Protein AF-A0A962UIH3-F1 (afdb_monomer)

Radius of gyration: 21.27 Å; Cα contacts (8 Å, |Δi|>4): 162; chains: 1; bounding box: 47×55×50 Å

Structure (mmCIF, N/CA/C/O backbone):
data_AF-A0A962UIH3-F1
#
_entry.id   AF-A0A962UIH3-F1
#
loop_
_atom_site.group_PDB
_atom_site.id
_atom_site.type_symbol
_atom_site.label_atom_id
_atom_site.label_alt_id
_atom_site.label_comp_id
_atom_site.label_asym_id
_atom_site.label_entity_id
_atom_site.label_seq_id
_atom_site.pdbx_PDB_ins_code
_atom_site.Cartn_x
_atom_site.Cartn_y
_atom_site.Cartn_z
_atom_site.occupancy
_atom_site.B_iso_or_equiv
_atom_site.auth_seq_id
_atom_site.auth_comp_id
_atom_site.auth_asym_id
_atom_site.auth_atom_id
_atom_site.pdbx_PDB_model_num
ATOM 1 N N . TRP A 1 1 ? -10.519 14.560 3.654 1.00 65.38 1 TRP A N 1
ATOM 2 C CA . TRP A 1 1 ? -11.949 14.889 3.702 1.00 65.38 1 TRP A CA 1
ATOM 3 C C . TRP A 1 1 ? -12.684 13.743 4.365 1.00 65.38 1 TRP A C 1
ATOM 5 O O . TRP A 1 1 ? -12.660 12.640 3.831 1.00 65.38 1 TRP A O 1
ATOM 15 N N . HIS A 1 2 ? -13.259 13.990 5.537 1.00 72.81 2 HIS A N 1
ATOM 16 C CA . HIS A 1 2 ? -14.017 13.025 6.333 1.00 72.81 2 HIS A CA 1
ATOM 17 C C . HIS A 1 2 ? -15.307 13.713 6.789 1.00 72.81 2 HIS A C 1
ATOM 19 O O . HIS A 1 2 ? -15.245 14.857 7.231 1.00 72.81 2 HIS A O 1
ATOM 25 N N . GLY A 1 3 ? -16.475 13.097 6.589 1.00 78.06 3 GLY A N 1
ATOM 26 C CA . GLY A 1 3 ? -17.764 13.740 6.886 1.00 78.06 3 GLY A CA 1
ATOM 27 C C . GLY A 1 3 ? -17.921 15.101 6.195 1.00 78.06 3 GLY A C 1
ATOM 28 O O . GLY A 1 3 ? -18.295 16.078 6.825 1.00 78.06 3 GLY A O 1
ATOM 29 N N . TRP A 1 4 ? -17.524 15.185 4.922 1.00 77.31 4 TRP A N 1
ATOM 30 C CA . TRP A 1 4 ? -17.513 16.422 4.118 1.00 77.31 4 TRP A CA 1
ATOM 31 C C . TRP A 1 4 ? -16.749 17.624 4.702 1.00 77.31 4 TRP A C 1
ATOM 33 O O . TRP A 1 4 ? -16.913 18.739 4.223 1.00 77.31 4 TRP A O 1
ATOM 43 N N . THR A 1 5 ? -15.836 17.398 5.651 1.00 84.50 5 THR A N 1
ATOM 44 C CA . THR A 1 5 ? -14.924 18.426 6.174 1.00 84.50 5 THR A CA 1
ATOM 45 C C . THR A 1 5 ? -13.467 18.086 5.865 1.00 84.50 5 THR A C 1
ATOM 47 O O . THR A 1 5 ? -13.083 16.914 5.743 1.00 84.50 5 THR A O 1
ATOM 50 N N . GLN A 1 6 ? -12.633 19.111 5.685 1.00 86.06 6 GLN A N 1
ATOM 51 C CA . GLN A 1 6 ? -11.194 18.934 5.527 1.00 86.06 6 GLN A CA 1
ATOM 52 C C . GLN A 1 6 ? -10.548 18.749 6.904 1.00 86.06 6 GLN A C 1
ATOM 54 O O . GLN A 1 6 ? -10.692 19.581 7.790 1.00 86.06 6 GLN A O 1
ATOM 59 N N . CYS A 1 7 ? -9.805 17.660 7.061 1.00 86.88 7 CYS A N 1
ATOM 60 C CA . CYS A 1 7 ? -9.121 17.287 8.293 1.00 86.88 7 CYS A CA 1
ATOM 61 C C . CYS A 1 7 ? -7.701 16.822 7.953 1.00 86.88 7 CYS A C 1
ATOM 63 O O . CYS A 1 7 ? -7.481 16.246 6.877 1.00 86.88 7 CYS A O 1
ATOM 65 N N . ALA A 1 8 ? -6.731 17.064 8.839 1.00 88.50 8 ALA A N 1
ATOM 66 C CA . ALA A 1 8 ? -5.393 16.527 8.637 1.00 88.50 8 ALA A CA 1
ATOM 67 C C . ALA A 1 8 ? -5.390 15.026 8.947 1.00 88.50 8 ALA A C 1
ATOM 69 O O . ALA A 1 8 ? -6.019 14.564 9.897 1.00 88.50 8 ALA A O 1
ATOM 70 N N . VAL A 1 9 ? -4.648 14.249 8.155 1.00 87.75 9 VAL A N 1
ATOM 71 C CA . VAL A 1 9 ? -4.569 12.787 8.325 1.00 87.75 9 VAL A CA 1
ATOM 72 C C . VAL A 1 9 ? -4.059 12.415 9.720 1.00 87.75 9 VAL A C 1
ATOM 74 O O . VAL A 1 9 ? -4.548 11.460 10.311 1.00 87.75 9 VAL A O 1
ATOM 77 N N . ARG A 1 10 ? -3.127 13.199 10.274 1.00 89.81 10 ARG A N 1
ATOM 78 C CA . ARG A 1 10 ? -2.590 12.993 11.628 1.00 89.81 10 ARG A CA 1
ATOM 79 C C . ARG A 1 10 ? -3.670 13.063 12.714 1.00 89.81 10 ARG A C 1
ATOM 81 O O . ARG A 1 10 ? -3.614 12.277 13.648 1.00 89.81 10 ARG A O 1
ATOM 88 N N . ASP A 1 11 ? -4.652 13.953 12.564 1.00 89.94 11 ASP A N 1
ATOM 89 C CA . ASP A 1 11 ? -5.691 14.172 13.573 1.00 89.94 11 ASP A CA 1
ATOM 90 C C . ASP A 1 11 ? -6.671 12.993 13.560 1.00 89.94 11 ASP A C 1
ATOM 92 O O . ASP A 1 11 ? -7.053 12.477 14.605 1.00 89.94 11 ASP A O 1
ATOM 96 N N . VAL A 1 12 ? -6.988 12.493 12.360 1.00 89.06 12 VAL A N 1
ATOM 97 C CA . VAL A 1 12 ? -7.808 11.288 12.172 1.00 89.06 12 VAL A CA 1
ATOM 98 C C . VAL A 1 12 ? -7.093 10.034 12.685 1.00 89.06 12 VAL A C 1
ATOM 100 O O . VAL A 1 12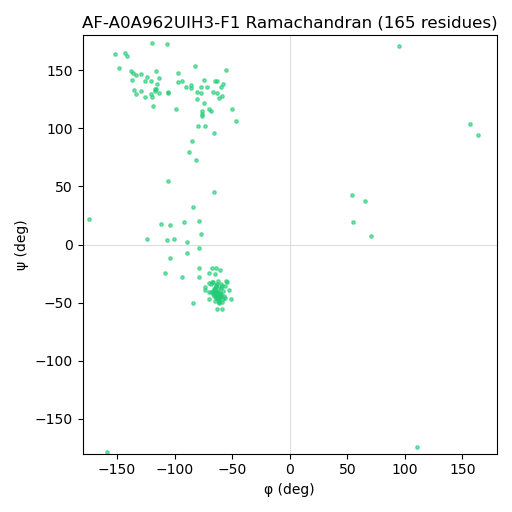 ? -7.705 9.165 13.296 1.00 89.06 12 VAL A O 1
ATOM 103 N N . LEU A 1 13 ? -5.783 9.920 12.459 1.00 90.75 13 LEU A N 1
ATOM 104 C CA . LEU A 1 13 ? -4.997 8.816 13.011 1.00 90.75 13 LEU A CA 1
ATOM 105 C C . LEU A 1 13 ? -4.951 8.868 14.542 1.00 90.75 13 LEU A C 1
ATOM 107 O O . LEU A 1 13 ? -5.094 7.832 15.184 1.00 90.75 13 LEU A O 1
ATOM 111 N N . ALA A 1 14 ? -4.780 10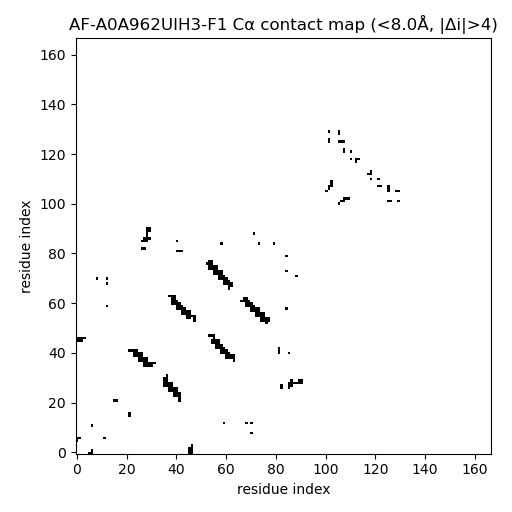.058 15.121 1.00 88.94 14 ALA A N 1
ATOM 112 C CA . ALA A 1 14 ? -4.795 10.248 16.566 1.00 88.94 14 ALA A CA 1
ATOM 113 C C . ALA A 1 14 ? -6.161 9.894 17.174 1.00 88.94 14 ALA A C 1
ATOM 115 O O . ALA A 1 14 ? -6.202 9.223 18.206 1.00 88.94 14 ALA A O 1
ATOM 116 N N . SER A 1 15 ? -7.270 10.266 16.521 1.00 89.38 15 SER A N 1
ATOM 117 C CA . SER A 1 15 ? -8.608 9.902 16.998 1.00 89.38 15 SER A CA 1
ATOM 118 C C . SER A 1 15 ? -8.825 8.388 16.964 1.00 89.38 15 SER A C 1
ATOM 120 O O . SER A 1 15 ? -9.241 7.824 17.969 1.00 89.38 15 SER A O 1
ATOM 122 N N . LEU A 1 16 ? -8.452 7.716 15.867 1.00 89.62 16 LEU A N 1
ATOM 123 C CA . LEU A 1 16 ? -8.544 6.251 15.743 1.00 89.62 16 LEU A CA 1
ATOM 124 C C . LEU A 1 16 ? -7.663 5.502 16.754 1.00 89.62 16 LEU A C 1
ATOM 126 O O . LEU A 1 16 ? -7.976 4.386 17.159 1.00 89.62 16 LEU A O 1
ATOM 130 N N . ALA A 1 17 ? -6.528 6.085 17.135 1.00 87.75 17 ALA A N 1
ATOM 131 C CA . ALA A 1 17 ? -5.627 5.480 18.109 1.00 87.75 17 ALA A CA 1
ATOM 132 C C . ALA A 1 17 ? -6.091 5.666 19.560 1.00 87.75 17 ALA A C 1
ATOM 134 O O . ALA A 1 17 ? -5.744 4.845 20.406 1.00 87.75 17 ALA A O 1
ATOM 135 N N . THR A 1 18 ? -6.837 6.737 19.845 1.00 89.19 18 THR A N 1
ATOM 136 C CA . THR A 1 18 ? -7.284 7.088 21.204 1.00 89.19 18 THR A CA 1
ATOM 137 C C . THR A 1 18 ? -8.667 6.524 21.520 1.00 89.19 18 THR A C 1
ATOM 139 O O . THR A 1 18 ? -8.966 6.266 22.682 1.00 89.19 18 THR A O 1
ATOM 142 N N . ASP A 1 19 ? -9.508 6.325 20.505 1.00 89.69 19 ASP A N 1
ATOM 143 C CA . ASP A 1 19 ? -10.853 5.784 20.667 1.00 89.69 19 ASP A CA 1
ATOM 144 C C . ASP A 1 19 ? -10.818 4.300 21.101 1.00 89.69 19 ASP A C 1
ATOM 146 O O . ASP A 1 19 ? -10.393 3.441 20.318 1.00 89.69 19 ASP A O 1
ATOM 150 N N . PRO A 1 20 ? -11.301 3.961 22.316 1.00 86.38 20 PRO A N 1
ATOM 151 C CA . PRO A 1 20 ? -11.331 2.586 22.816 1.00 86.38 20 PRO A CA 1
ATOM 152 C C . PRO A 1 20 ? -12.229 1.654 21.997 1.00 86.38 20 PRO A C 1
ATOM 154 O O . PRO A 1 20 ? -12.087 0.434 22.082 1.00 86.38 20 PRO A O 1
ATOM 157 N N . HIS A 1 21 ? -13.169 2.209 21.229 1.00 88.31 21 HIS A N 1
ATOM 158 C CA . HIS A 1 21 ? -14.111 1.442 20.423 1.00 88.31 21 HIS A CA 1
ATOM 159 C C . HIS A 1 21 ? -13.595 1.142 19.017 1.00 88.31 21 HIS A C 1
ATOM 161 O O . HIS A 1 21 ? -14.224 0.360 18.303 1.00 88.31 21 HIS A O 1
ATOM 167 N N . THR A 1 22 ? -12.457 1.714 18.614 1.00 89.19 22 THR A N 1
ATOM 168 C CA . THR A 1 22 ? -11.870 1.426 17.307 1.00 89.19 22 THR A CA 1
ATOM 169 C C . THR A 1 22 ? -11.317 -0.006 17.295 1.00 89.19 22 THR A C 1
ATOM 171 O O . THR A 1 22 ? -10.374 -0.309 18.033 1.00 89.19 22 THR A O 1
ATOM 174 N N . PRO A 1 23 ? -11.855 -0.913 16.455 1.00 92.31 23 PRO A N 1
ATOM 175 C CA . PRO A 1 23 ? -11.368 -2.280 16.396 1.00 92.31 23 PRO A CA 1
ATOM 176 C C . PRO A 1 23 ? -10.019 -2.321 15.672 1.00 92.31 23 PRO A C 1
ATOM 178 O O . PRO A 1 23 ? -9.905 -1.937 14.503 1.00 92.31 23 PRO A O 1
ATOM 181 N N . TRP A 1 24 ? -8.998 -2.827 16.359 1.00 93.75 24 TRP A N 1
ATOM 182 C CA . TRP A 1 24 ? -7.678 -3.102 15.796 1.00 93.75 24 TRP A CA 1
ATOM 183 C C . TRP A 1 24 ? -7.503 -4.606 15.610 1.00 93.75 24 TRP A C 1
ATOM 185 O O . TRP A 1 24 ? -7.749 -5.388 16.525 1.00 93.75 24 TRP A O 1
ATOM 195 N N . THR A 1 25 ? -7.073 -5.024 14.420 1.00 94.00 25 THR A N 1
ATOM 196 C CA . THR A 1 25 ? -6.851 -6.440 14.096 1.00 94.00 25 THR A CA 1
ATOM 197 C C . THR A 1 25 ? -5.400 -6.671 13.700 1.00 94.00 25 THR A C 1
ATOM 199 O O . THR A 1 25 ? -4.868 -5.975 12.833 1.00 94.00 25 THR A O 1
ATOM 202 N N . ARG A 1 26 ? -4.747 -7.670 14.304 1.00 93.75 26 ARG A N 1
ATOM 203 C CA . ARG A 1 26 ? -3.385 -8.070 13.932 1.00 93.75 26 ARG A CA 1
ATOM 204 C C . ARG A 1 26 ? -3.420 -8.859 12.628 1.00 93.75 26 ARG A C 1
ATOM 206 O O . ARG A 1 26 ? -3.980 -9.949 12.575 1.00 93.75 26 ARG A O 1
ATOM 213 N N . LEU A 1 27 ? -2.822 -8.303 11.579 1.00 92.25 27 LEU A N 1
ATOM 214 C CA . LEU A 1 27 ? -2.795 -8.900 10.246 1.00 92.25 27 LEU A CA 1
ATOM 215 C C . LEU A 1 27 ? -1.414 -8.747 9.612 1.00 92.25 27 LEU A C 1
ATOM 217 O O . LEU A 1 27 ? -0.687 -7.773 9.838 1.00 92.25 27 LEU A O 1
ATOM 221 N N . SER A 1 28 ? -1.059 -9.718 8.773 1.00 88.25 28 SER A N 1
ATOM 222 C CA . SER A 1 28 ? 0.171 -9.660 7.994 1.00 88.25 28 SER A CA 1
ATOM 223 C C . SER A 1 28 ? -0.010 -8.790 6.752 1.00 88.25 28 SER A C 1
ATOM 225 O O . SER A 1 28 ? -0.911 -9.011 5.950 1.00 88.25 28 SER A O 1
ATOM 227 N N . ALA A 1 29 ? 0.927 -7.871 6.523 1.00 85.00 29 ALA A N 1
ATOM 228 C CA . ALA A 1 29 ? 1.069 -7.126 5.272 1.00 85.00 29 ALA A CA 1
ATOM 229 C C . ALA A 1 29 ? 1.762 -7.960 4.168 1.00 85.00 29 ALA A C 1
ATOM 231 O O . ALA A 1 29 ? 2.375 -7.421 3.245 1.00 85.00 29 ALA A O 1
ATOM 232 N N . GLY A 1 30 ? 1.765 -9.288 4.293 1.00 81.94 30 GLY A N 1
ATOM 233 C CA . GLY A 1 30 ? 2.450 -10.220 3.402 1.00 81.94 30 GLY A CA 1
ATOM 234 C C . GLY A 1 30 ? 3.846 -10.635 3.879 1.00 81.94 30 GLY A C 1
ATOM 235 O O . GLY A 1 30 ? 4.418 -10.078 4.823 1.00 81.94 30 GLY A O 1
ATOM 236 N N . ALA A 1 31 ? 4.409 -11.629 3.189 1.00 75.06 31 ALA A N 1
ATOM 237 C CA . ALA A 1 31 ? 5.682 -12.250 3.543 1.00 75.06 31 ALA A CA 1
ATOM 238 C C . ALA A 1 31 ? 6.865 -11.264 3.463 1.00 75.06 31 ALA A C 1
ATOM 240 O O . ALA A 1 31 ? 7.050 -10.568 2.463 1.00 75.06 31 ALA A O 1
ATOM 241 N N . GLY A 1 32 ? 7.674 -11.214 4.521 1.00 68.25 32 GLY A N 1
ATOM 242 C CA . GLY A 1 32 ? 8.951 -10.505 4.581 1.00 68.25 32 GLY A CA 1
ATOM 243 C C . GLY A 1 32 ? 10.144 -11.464 4.555 1.00 68.25 32 GLY A C 1
ATOM 244 O O . GLY A 1 32 ? 9.993 -12.680 4.639 1.00 68.25 32 GLY A O 1
ATOM 245 N N . SER A 1 33 ? 11.358 -10.915 4.451 1.00 57.28 33 SER A N 1
ATOM 246 C CA . SER A 1 33 ? 12.608 -11.693 4.519 1.00 57.28 33 SER A CA 1
ATOM 247 C C . SER A 1 33 ? 12.885 -12.300 5.899 1.00 57.28 33 SER A C 1
ATOM 249 O O . SER A 1 33 ? 13.656 -13.248 5.979 1.00 57.28 33 SER A O 1
ATOM 251 N N . GLN A 1 34 ? 12.257 -11.772 6.953 1.00 64.44 34 GLN A N 1
ATOM 252 C CA . GLN A 1 34 ? 12.388 -12.216 8.348 1.00 64.44 34 GLN A CA 1
ATOM 253 C C . GLN A 1 34 ? 11.095 -12.869 8.882 1.00 64.44 34 GLN A C 1
ATOM 255 O O . GLN A 1 34 ? 10.901 -12.963 10.088 1.00 64.44 34 GLN A O 1
ATOM 260 N N . GLY A 1 35 ? 10.184 -13.286 7.994 1.00 72.25 35 GLY A N 1
ATOM 261 C CA . GLY A 1 35 ? 8.861 -13.806 8.361 1.00 72.25 35 GLY A CA 1
ATOM 262 C C . GLY A 1 35 ? 7.706 -12.873 7.970 1.00 72.25 35 GLY A C 1
ATOM 263 O O . GLY A 1 35 ? 7.922 -11.887 7.255 1.00 72.25 35 GLY A O 1
ATOM 264 N N . PRO A 1 36 ? 6.456 -13.195 8.358 1.00 75.88 36 PRO A N 1
ATOM 265 C CA . PRO A 1 36 ? 5.297 -12.360 8.055 1.00 75.88 36 PRO A CA 1
ATOM 266 C C . PRO A 1 36 ? 5.465 -10.964 8.661 1.00 75.88 36 PRO A C 1
ATOM 268 O O . PRO A 1 36 ? 5.877 -10.808 9.807 1.00 75.88 36 PRO A O 1
ATOM 271 N N . ARG A 1 37 ? 5.140 -9.927 7.883 1.00 81.19 37 ARG A N 1
ATOM 272 C CA . ARG A 1 37 ? 5.225 -8.539 8.355 1.00 81.19 37 ARG A CA 1
ATOM 273 C C . ARG A 1 37 ? 3.947 -8.186 9.089 1.00 81.19 37 ARG A C 1
ATOM 275 O O . ARG A 1 37 ? 2.973 -7.768 8.466 1.00 81.19 37 ARG A O 1
ATOM 282 N N . GLU A 1 38 ? 3.933 -8.449 10.383 1.00 89.06 38 GLU A N 1
ATOM 283 C CA . GLU A 1 38 ? 2.749 -8.274 11.214 1.00 89.06 38 GLU A CA 1
ATOM 284 C C . GLU A 1 38 ? 2.618 -6.847 11.734 1.00 89.06 38 GLU A C 1
ATOM 286 O O . GLU A 1 38 ? 3.576 -6.244 12.216 1.00 89.06 38 GLU A O 1
ATOM 291 N N . TYR A 1 39 ? 1.399 -6.329 11.638 1.00 92.19 39 TYR A N 1
ATOM 292 C CA . TYR A 1 39 ? 1.010 -5.032 12.168 1.00 92.19 39 TYR A CA 1
ATOM 293 C C . TYR A 1 39 ? -0.413 -5.122 12.704 1.00 92.19 39 TYR A C 1
ATOM 295 O O . TYR A 1 39 ? -1.158 -6.046 12.365 1.00 92.19 39 TYR A O 1
ATOM 303 N N . GLU A 1 40 ? -0.810 -4.137 13.495 1.00 94.31 40 GLU A N 1
ATOM 304 C CA . GLU A 1 40 ? -2.221 -3.921 13.786 1.00 94.31 40 GLU A CA 1
ATOM 305 C C . GLU A 1 40 ? -2.815 -2.980 12.751 1.00 94.31 40 GLU A C 1
ATOM 307 O O . GLU A 1 40 ? -2.221 -1.963 12.386 1.00 94.31 40 GLU A O 1
ATOM 312 N N . TRP A 1 41 ? -3.994 -3.343 12.271 1.00 95.44 41 TRP A N 1
ATOM 313 C CA . TRP A 1 41 ? -4.701 -2.634 11.227 1.00 95.44 41 TRP A CA 1
ATOM 314 C C . TRP A 1 41 ? -6.085 -2.249 11.704 1.00 95.44 41 TRP A C 1
ATOM 316 O O . TRP A 1 41 ? -6.764 -3.015 12.387 1.00 95.44 41 TRP A O 1
ATOM 326 N N . THR A 1 42 ? -6.513 -1.078 11.267 1.00 95.12 42 THR A N 1
ATOM 327 C CA . THR A 1 42 ? -7.907 -0.667 11.285 1.00 95.12 42 THR A CA 1
ATOM 328 C C . THR A 1 42 ? -8.202 0.110 10.010 1.00 95.12 42 THR A C 1
ATOM 330 O O . THR A 1 42 ? -7.289 0.549 9.299 1.00 95.12 42 THR A O 1
ATOM 333 N N . TYR A 1 43 ? -9.474 0.245 9.674 1.00 93.81 43 TYR A N 1
ATOM 334 C CA . TYR A 1 43 ? -9.899 0.987 8.501 1.00 93.81 43 TYR A CA 1
ATOM 335 C C . TYR A 1 43 ? -11.254 1.628 8.747 1.00 93.81 43 TYR A C 1
ATOM 337 O O . TYR A 1 43 ? -12.072 1.108 9.500 1.00 93.81 43 TYR A O 1
ATOM 345 N N . GLN A 1 44 ? -11.495 2.743 8.071 1.00 90.69 44 GLN A N 1
ATOM 346 C CA . GLN A 1 44 ? -12.793 3.397 8.071 1.00 90.69 44 GLN A CA 1
ATOM 347 C C . GLN A 1 44 ? -13.163 3.846 6.655 1.00 90.69 44 GLN A C 1
ATOM 349 O O . GLN A 1 44 ? -12.287 4.294 5.900 1.00 90.69 44 GLN A O 1
ATOM 354 N N . PRO A 1 45 ? -14.443 3.738 6.263 1.00 90.38 45 PRO A N 1
ATOM 355 C CA . PRO A 1 45 ? -14.916 4.348 5.033 1.00 90.38 45 PRO A CA 1
ATOM 356 C C . PRO A 1 45 ? -14.771 5.872 5.126 1.00 90.38 45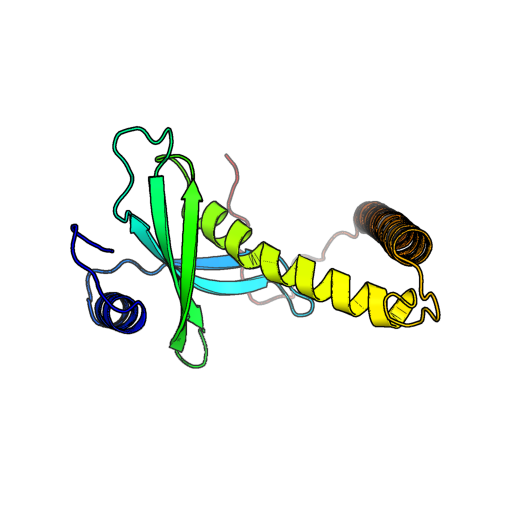 PRO A C 1
ATOM 358 O O . PRO A 1 45 ? -15.016 6.479 6.165 1.00 90.38 45 PRO A O 1
ATOM 361 N N . ILE A 1 46 ? -14.366 6.500 4.028 1.00 90.88 46 ILE A N 1
ATOM 362 C CA . ILE A 1 46 ? -14.306 7.960 3.902 1.00 90.88 46 ILE A CA 1
ATOM 363 C C . ILE A 1 46 ? -15.209 8.430 2.765 1.00 90.88 46 ILE A C 1
ATOM 365 O O . ILE A 1 46 ? -15.752 7.623 2.005 1.00 90.88 46 ILE A O 1
ATOM 369 N N . ASN A 1 47 ? -15.342 9.752 2.632 1.00 89.81 47 ASN A N 1
ATOM 370 C CA . ASN A 1 47 ? -16.185 10.373 1.615 1.00 89.81 47 ASN A CA 1
ATOM 371 C C . ASN A 1 47 ? -15.884 9.792 0.233 1.00 89.81 47 ASN A C 1
ATOM 373 O O . ASN A 1 47 ? -14.780 9.935 -0.308 1.00 89.81 47 ASN A O 1
ATOM 377 N N . THR A 1 48 ? -16.901 9.156 -0.325 1.00 86.31 48 THR A N 1
ATOM 378 C CA . THR A 1 48 ? -16.873 8.527 -1.634 1.00 86.31 48 THR A CA 1
ATOM 379 C C . THR A 1 48 ? -17.882 9.254 -2.515 1.00 86.31 48 THR A C 1
ATOM 381 O O . THR A 1 48 ? -18.977 9.544 -2.031 1.00 86.31 48 THR A O 1
ATOM 384 N N . PRO A 1 49 ? -17.523 9.611 -3.760 1.00 84.00 49 PRO A N 1
ATOM 385 C CA . PRO A 1 49 ? -18.469 10.239 -4.671 1.00 84.00 49 PRO A CA 1
ATOM 386 C C . PRO A 1 49 ? -19.696 9.336 -4.884 1.00 84.00 49 PRO A C 1
ATOM 388 O O . PRO A 1 49 ? -19.503 8.127 -5.029 1.00 84.00 49 PRO A O 1
ATOM 391 N N . PRO A 1 50 ? -20.926 9.878 -4.909 1.00 81.12 50 PRO A N 1
ATOM 392 C CA . PRO A 1 50 ? -22.147 9.088 -5.102 1.00 81.12 50 PRO A CA 1
ATOM 393 C C . PRO A 1 50 ? -22.132 8.228 -6.373 1.00 81.12 50 PRO A C 1
ATOM 395 O O . PRO A 1 50 ? -22.708 7.147 -6.400 1.00 81.12 50 PRO A O 1
ATOM 398 N N . GLU A 1 51 ? -21.451 8.696 -7.418 1.00 86.50 51 GLU A N 1
ATOM 399 C CA . GLU A 1 51 ? -21.301 8.018 -8.705 1.00 86.50 51 GLU A CA 1
ATOM 400 C C . GLU A 1 51 ? -20.249 6.892 -8.718 1.00 86.50 51 GLU A C 1
ATOM 402 O O . GLU A 1 51 ? -20.055 6.234 -9.742 1.00 86.50 51 GLU A O 1
ATOM 407 N N . ALA A 1 52 ? -19.529 6.668 -7.617 1.00 83.31 52 ALA A N 1
ATOM 408 C CA . ALA A 1 52 ? -18.459 5.682 -7.579 1.00 83.31 52 ALA A CA 1
ATOM 409 C C . ALA A 1 52 ? -19.002 4.248 -7.461 1.00 83.31 52 ALA A C 1
ATOM 411 O O . ALA A 1 52 ? -19.827 3.935 -6.610 1.00 83.31 52 ALA A O 1
ATOM 412 N N . THR A 1 53 ? -18.443 3.326 -8.246 1.00 88.81 53 THR A N 1
ATOM 413 C CA . THR A 1 53 ? -18.774 1.887 -8.207 1.00 88.81 53 THR A CA 1
ATOM 414 C C . THR A 1 53 ? -18.139 1.134 -7.030 1.00 88.81 53 THR A C 1
ATOM 416 O O . THR A 1 53 ? -18.137 -0.094 -6.994 1.00 88.81 53 THR A O 1
ATOM 419 N N . GLY A 1 54 ? -17.527 1.849 -6.091 1.00 90.19 54 GLY A N 1
ATOM 420 C CA . GLY A 1 54 ? -16.764 1.294 -4.981 1.00 90.19 54 GLY A CA 1
ATOM 421 C C . GLY A 1 54 ? -16.665 2.304 -3.850 1.00 90.19 54 GLY A C 1
ATOM 422 O O . GLY A 1 54 ? -17.196 3.401 -3.950 1.00 90.19 54 GLY A O 1
ATOM 423 N N . GLN A 1 55 ? -15.962 1.940 -2.788 1.00 92.69 55 GLN A N 1
ATOM 424 C CA . GLN A 1 55 ? -15.836 2.702 -1.557 1.00 92.69 55 GLN A CA 1
ATOM 425 C C . GLN A 1 55 ? -14.386 3.148 -1.358 1.00 92.69 55 GLN A C 1
ATOM 427 O O . GLN A 1 55 ? -13.431 2.399 -1.584 1.00 92.69 55 GLN A O 1
ATOM 432 N N . ARG A 1 56 ? -14.206 4.394 -0.916 1.00 93.69 56 ARG A N 1
ATOM 433 C CA . ARG A 1 56 ? -12.920 4.885 -0.422 1.00 93.69 56 ARG A CA 1
ATOM 434 C C . ARG A 1 56 ? -12.770 4.536 1.049 1.00 93.69 56 ARG A C 1
ATOM 436 O O . ARG A 1 56 ? -13.686 4.757 1.843 1.00 93.69 56 ARG A O 1
ATOM 443 N N . TYR A 1 57 ? -11.580 4.081 1.405 1.00 93.31 57 TYR A N 1
ATOM 444 C CA . TYR A 1 57 ? -11.196 3.728 2.760 1.00 93.31 57 TYR A CA 1
ATOM 445 C C . TYR A 1 57 ? -9.933 4.477 3.170 1.00 93.31 57 TYR A C 1
ATOM 447 O O . TYR A 1 57 ? -8.997 4.627 2.379 1.00 93.31 57 TYR A O 1
ATOM 455 N N . LEU A 1 58 ? -9.903 4.911 4.426 1.00 94.06 58 LEU A N 1
ATOM 456 C CA . LEU A 1 58 ? -8.683 5.279 5.126 1.00 94.06 58 LEU A CA 1
ATOM 457 C C . LEU A 1 58 ? -8.278 4.092 5.993 1.00 94.06 58 LEU A C 1
ATOM 459 O O . LEU A 1 58 ? -9.008 3.720 6.907 1.00 94.06 58 LEU A O 1
ATOM 463 N N . LEU A 1 59 ? -7.119 3.514 5.708 1.00 94.56 59 LEU A N 1
ATOM 464 C CA . LEU A 1 59 ? -6.519 2.485 6.541 1.00 94.56 59 LEU A CA 1
ATOM 465 C C . LEU A 1 59 ? -5.488 3.124 7.458 1.00 94.56 59 LEU A C 1
ATOM 467 O O . LEU A 1 59 ? -4.684 3.949 7.016 1.00 94.56 59 LEU A O 1
ATOM 471 N N . ALA A 1 60 ? -5.457 2.664 8.699 1.00 94.88 60 ALA A N 1
ATOM 472 C CA . ALA A 1 60 ? -4.401 2.961 9.643 1.00 94.88 60 ALA A CA 1
ATOM 473 C C . ALA A 1 60 ? -3.674 1.668 10.012 1.00 94.88 60 ALA A C 1
ATOM 475 O O . ALA A 1 60 ? -4.281 0.635 10.291 1.00 94.88 60 ALA A O 1
ATOM 476 N N . ARG A 1 61 ? -2.347 1.745 10.004 1.00 94.38 61 ARG A N 1
ATOM 477 C CA . ARG A 1 61 ? -1.447 0.677 10.421 1.00 94.38 61 ARG A CA 1
ATOM 478 C C . ARG A 1 61 ? -0.655 1.143 11.628 1.00 94.38 61 ARG A C 1
ATOM 480 O O . ARG A 1 61 ? -0.054 2.213 11.558 1.00 94.38 61 ARG A O 1
ATOM 487 N N . ARG A 1 62 ? -0.582 0.313 12.662 1.00 93.88 62 ARG A N 1
ATOM 488 C CA . ARG A 1 62 ? 0.227 0.524 13.863 1.00 93.88 62 ARG A CA 1
ATOM 489 C C . ARG A 1 62 ? 1.348 -0.512 13.948 1.00 93.88 62 ARG A C 1
ATOM 491 O O . ARG A 1 62 ? 1.115 -1.712 13.787 1.00 93.88 62 ARG A O 1
ATOM 498 N N . THR A 1 63 ? 2.576 -0.049 14.179 1.00 91.62 63 THR A N 1
ATOM 499 C CA . THR A 1 63 ? 3.727 -0.923 14.458 1.00 91.62 63 THR A CA 1
ATOM 500 C C . THR A 1 63 ? 3.610 -1.527 15.856 1.00 91.62 63 THR A C 1
ATOM 502 O O . THR A 1 63 ? 3.341 -0.803 16.806 1.00 91.62 63 THR A O 1
ATOM 505 N N . LEU A 1 64 ? 3.869 -2.833 15.992 1.00 89.00 64 LEU A N 1
ATOM 506 C CA . LEU A 1 64 ? 3.732 -3.556 17.266 1.00 89.00 64 LEU A CA 1
ATOM 507 C C . LEU A 1 64 ? 4.736 -3.110 18.342 1.00 89.00 64 LEU A C 1
ATOM 509 O O . LEU A 1 64 ? 4.422 -3.155 19.523 1.00 89.00 64 LEU A O 1
ATOM 513 N N . THR A 1 65 ? 5.940 -2.695 17.940 1.00 86.06 65 THR A N 1
ATOM 514 C CA . THR A 1 65 ? 7.017 -2.328 18.873 1.00 86.06 65 THR A CA 1
ATOM 515 C C . THR A 1 65 ? 6.901 -0.886 19.366 1.00 86.06 65 THR A C 1
ATOM 517 O O . THR A 1 65 ? 6.964 -0.633 20.561 1.00 86.06 65 THR A O 1
ATOM 520 N N . GLU A 1 66 ? 6.748 0.065 18.443 1.00 86.94 66 GLU A N 1
ATOM 521 C CA . GLU A 1 66 ? 6.824 1.507 18.735 1.00 86.94 66 GLU A CA 1
ATOM 522 C C . GLU A 1 66 ? 5.452 2.190 18.769 1.00 86.94 66 GLU A C 1
ATOM 524 O O . GLU A 1 66 ? 5.345 3.355 19.134 1.00 86.94 66 GLU A O 1
ATOM 529 N N . GLY A 1 67 ? 4.394 1.512 18.314 1.00 87.19 67 GLY A N 1
ATOM 530 C CA . GLY A 1 67 ? 3.078 2.131 18.154 1.00 87.19 67 GLY A CA 1
ATOM 531 C C . GLY A 1 67 ? 2.997 3.152 17.012 1.00 87.19 67 GLY A C 1
ATOM 532 O O . GLY A 1 67 ? 1.966 3.801 16.852 1.00 87.19 67 GLY A O 1
ATOM 533 N N . THR A 1 68 ? 4.043 3.290 16.190 1.00 92.00 68 THR A N 1
ATOM 534 C CA . THR A 1 68 ? 4.089 4.251 15.078 1.00 92.00 68 THR A CA 1
ATOM 535 C C . THR A 1 68 ? 2.949 4.014 14.087 1.00 92.00 68 THR A C 1
ATOM 537 O O . THR A 1 68 ? 2.772 2.902 13.578 1.00 92.00 68 THR A O 1
ATOM 540 N N . LEU A 1 69 ? 2.193 5.076 13.790 1.00 92.75 69 LEU A N 1
ATOM 541 C CA . LEU A 1 69 ? 1.035 5.040 12.898 1.00 92.75 69 LEU A CA 1
ATOM 542 C C . LEU A 1 69 ? 1.410 5.399 11.457 1.00 92.75 69 LEU A C 1
ATOM 544 O O . LEU A 1 69 ? 2.204 6.299 11.193 1.00 92.75 69 LEU A O 1
ATOM 548 N N . THR A 1 70 ? 0.809 4.708 10.494 1.00 93.19 70 THR A N 1
ATOM 549 C CA . THR A 1 70 ? 0.917 5.012 9.061 1.00 93.19 70 THR A CA 1
ATOM 550 C C . THR A 1 70 ? -0.464 4.943 8.420 1.00 93.19 70 THR A C 1
ATOM 552 O O . THR A 1 70 ? -1.186 3.971 8.632 1.00 93.19 70 THR A O 1
ATOM 555 N N . ALA A 1 71 ? -0.817 5.947 7.615 1.00 93.38 71 ALA A N 1
ATOM 556 C CA . ALA A 1 71 ? -2.074 5.978 6.872 1.00 93.38 71 ALA A CA 1
ATOM 557 C C . ALA A 1 71 ? -1.913 5.499 5.426 1.00 93.38 71 ALA A C 1
ATOM 559 O O . ALA A 1 71 ? -0.903 5.778 4.776 1.00 93.38 71 ALA A O 1
ATOM 560 N N . TYR A 1 72 ? -2.960 4.863 4.906 1.00 92.94 72 TYR A N 1
ATOM 561 C CA . TYR A 1 72 ? -3.105 4.512 3.496 1.00 92.94 72 TYR A CA 1
ATOM 562 C C . TYR A 1 72 ? -4.505 4.881 3.010 1.00 92.94 72 TYR A C 1
ATOM 564 O O . TYR A 1 72 ? -5.478 4.765 3.752 1.00 92.94 72 TYR A O 1
ATOM 572 N N . LEU A 1 73 ? -4.611 5.298 1.750 1.00 93.12 73 LEU A N 1
ATOM 573 C CA . LEU A 1 73 ? -5.890 5.492 1.074 1.00 93.12 73 LEU A CA 1
ATOM 574 C C . LEU A 1 73 ? -6.100 4.354 0.083 1.00 93.12 73 LEU A C 1
ATOM 576 O O . LEU A 1 73 ? -5.205 4.051 -0.706 1.00 93.12 73 LEU A O 1
ATOM 580 N N . ALA A 1 74 ? -7.281 3.748 0.120 1.00 92.69 74 ALA A N 1
ATOM 581 C CA . ALA A 1 74 ? -7.664 2.682 -0.792 1.00 92.69 74 ALA A CA 1
ATOM 582 C C . ALA A 1 74 ? -9.023 2.979 -1.425 1.00 92.69 74 ALA A C 1
ATOM 584 O O . ALA A 1 74 ? -9.896 3.571 -0.793 1.00 92.69 74 ALA A O 1
ATOM 585 N N . PHE A 1 75 ? -9.200 2.551 -2.672 1.00 93.56 75 PHE A N 1
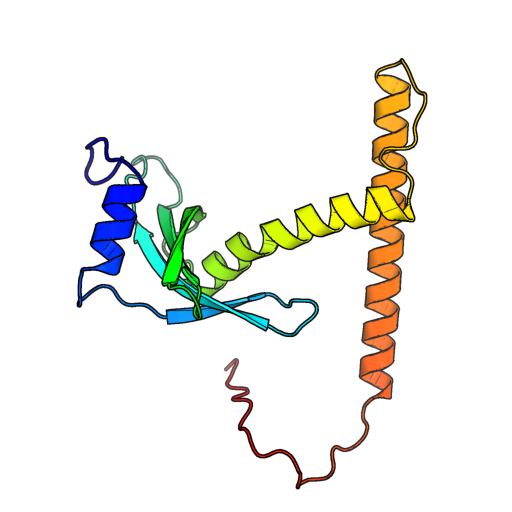ATOM 586 C CA . PHE A 1 75 ? -10.495 2.489 -3.337 1.00 93.56 75 PHE A CA 1
ATOM 587 C C . PHE A 1 75 ? -10.758 1.031 -3.699 1.00 93.56 75 PHE A C 1
ATOM 589 O O . PHE A 1 75 ? -9.955 0.425 -4.408 1.00 93.56 75 PHE A O 1
ATOM 596 N N . ALA A 1 76 ? -11.827 0.461 -3.157 1.00 93.19 76 ALA A N 1
ATOM 597 C CA . ALA A 1 76 ? -12.117 -0.964 -3.251 1.00 93.19 76 ALA A CA 1
ATOM 598 C C . ALA A 1 76 ? -13.633 -1.216 -3.186 1.00 93.19 76 ALA A C 1
ATOM 600 O O . ALA A 1 76 ? -14.377 -0.323 -2.780 1.00 93.19 76 ALA A O 1
ATOM 601 N N . PRO A 1 77 ? -14.126 -2.403 -3.578 1.00 92.56 77 PRO A N 1
ATOM 602 C CA . PRO A 1 77 ? -15.530 -2.764 -3.392 1.00 92.56 77 PRO A CA 1
ATOM 603 C C . PRO A 1 77 ? -15.965 -2.635 -1.928 1.00 92.56 77 PRO A C 1
ATOM 605 O O . PRO A 1 77 ? -15.166 -2.876 -1.026 1.00 92.56 77 PRO A O 1
ATOM 608 N N . ALA A 1 78 ? -17.242 -2.326 -1.685 1.00 88.56 78 ALA A N 1
ATOM 609 C CA . ALA A 1 78 ? -17.779 -2.193 -0.325 1.00 88.56 78 ALA A CA 1
ATOM 610 C C . ALA A 1 78 ? -17.669 -3.488 0.512 1.00 88.56 78 ALA A C 1
ATOM 612 O O . ALA A 1 78 ? -17.686 -3.443 1.739 1.00 88.56 78 ALA A O 1
ATOM 613 N N . THR A 1 79 ? -17.548 -4.636 -0.160 1.00 90.12 79 THR A N 1
ATOM 614 C CA . THR A 1 79 ? -17.440 -5.980 0.424 1.00 90.12 79 THR A CA 1
ATOM 615 C C . THR A 1 79 ? -16.002 -6.409 0.724 1.00 90.12 79 THR A C 1
ATOM 617 O O . THR A 1 79 ? -15.791 -7.553 1.118 1.00 90.12 79 THR A O 1
ATOM 620 N N . ILE A 1 80 ? -15.005 -5.548 0.481 1.00 93.56 80 ILE A N 1
ATOM 621 C CA . ILE A 1 80 ? -13.591 -5.897 0.657 1.00 93.56 80 ILE A CA 1
ATOM 622 C C . ILE A 1 80 ? -13.272 -6.187 2.128 1.00 93.56 80 ILE A C 1
ATOM 624 O O . ILE A 1 80 ? -13.738 -5.494 3.034 1.00 93.56 80 ILE A O 1
ATOM 628 N N . SER A 1 81 ? -12.433 -7.189 2.379 1.00 93.31 81 SER A N 1
ATOM 629 C CA . SER A 1 81 ? -11.964 -7.480 3.732 1.00 93.31 81 SER A CA 1
ATOM 630 C C . SER A 1 81 ? -10.784 -6.588 4.141 1.00 93.31 81 SER A C 1
ATOM 632 O O . SER A 1 81 ? -9.964 -6.164 3.321 1.00 93.31 81 SER A O 1
ATOM 634 N N . LEU A 1 82 ? -10.627 -6.364 5.451 1.00 92.38 82 LEU A N 1
ATOM 635 C CA . LEU A 1 82 ? -9.446 -5.684 5.997 1.00 92.38 82 LEU A CA 1
ATOM 636 C C . LEU A 1 82 ? -8.145 -6.433 5.663 1.00 92.38 82 LEU A C 1
ATOM 638 O O . LEU A 1 82 ? -7.116 -5.803 5.430 1.00 92.38 82 LEU A O 1
ATOM 642 N N . ALA A 1 83 ? -8.188 -7.766 5.603 1.00 91.38 83 ALA A N 1
ATOM 643 C CA . ALA A 1 83 ? -7.037 -8.588 5.240 1.00 91.38 83 ALA A CA 1
ATOM 644 C C . ALA A 1 83 ? -6.565 -8.315 3.804 1.00 91.38 83 ALA A C 1
ATOM 646 O O . ALA A 1 83 ? -5.370 -8.120 3.580 1.00 91.38 83 ALA A O 1
ATOM 647 N N . GLU A 1 84 ? -7.482 -8.227 2.839 1.00 92.06 84 GLU A N 1
ATOM 648 C CA . GLU A 1 84 ? -7.144 -7.890 1.450 1.00 92.06 84 GLU A CA 1
ATOM 649 C C . GLU A 1 84 ? -6.588 -6.471 1.330 1.00 92.06 84 GLU A C 1
ATOM 651 O O . GLU A 1 84 ? -5.588 -6.252 0.642 1.00 92.06 84 GLU A O 1
ATOM 656 N N . LEU A 1 85 ? -7.177 -5.514 2.051 1.00 92.81 85 LEU A N 1
ATOM 657 C CA . LEU A 1 85 ? -6.674 -4.144 2.095 1.00 92.81 85 LEU A CA 1
ATOM 658 C C . LEU A 1 85 ? -5.263 -4.067 2.715 1.00 92.81 85 LEU A C 1
ATOM 660 O O . LEU A 1 85 ? -4.397 -3.363 2.190 1.00 92.81 85 LEU A O 1
ATOM 664 N N . ALA A 1 86 ? -4.997 -4.823 3.785 1.00 92.00 86 ALA A N 1
ATOM 665 C CA . ALA A 1 86 ? -3.681 -4.905 4.422 1.00 92.00 86 ALA A CA 1
ATOM 666 C C . ALA A 1 86 ? -2.629 -5.549 3.501 1.00 92.00 86 ALA A C 1
ATOM 668 O O . ALA A 1 86 ? -1.492 -5.072 3.419 1.00 92.00 86 ALA A O 1
ATOM 669 N N . LEU A 1 87 ? -3.005 -6.595 2.758 1.00 89.69 87 LEU A N 1
ATOM 670 C CA . LEU A 1 87 ? -2.147 -7.211 1.743 1.00 89.69 87 LEU A CA 1
ATOM 671 C C . LEU A 1 87 ? -1.836 -6.236 0.601 1.00 89.69 87 LEU A C 1
ATOM 673 O O . LEU A 1 87 ? -0.673 -6.107 0.211 1.00 89.69 87 LEU A O 1
ATOM 677 N N . ALA A 1 88 ? -2.839 -5.505 0.108 1.00 90.00 88 ALA A N 1
ATOM 678 C CA . ALA A 1 88 ? -2.657 -4.490 -0.926 1.00 90.00 88 ALA A CA 1
ATOM 679 C C . ALA A 1 88 ? -1.721 -3.362 -0.456 1.00 90.00 88 ALA A C 1
ATOM 681 O O . ALA A 1 88 ? -0.772 -3.007 -1.159 1.00 90.00 88 ALA A O 1
ATOM 682 N N . ALA A 1 89 ? -1.908 -2.856 0.76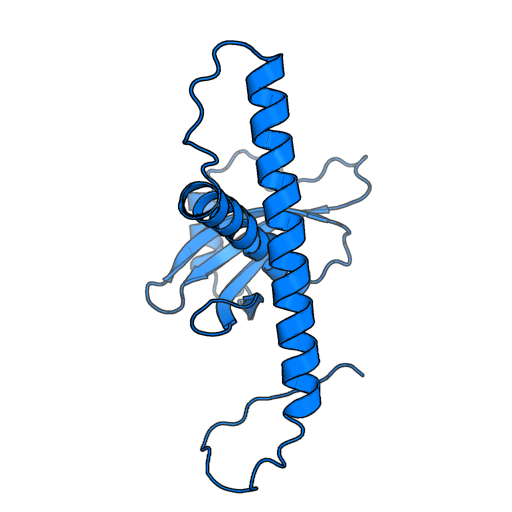8 1.00 89.94 89 ALA A N 1
ATOM 683 C CA . ALA A 1 89 ? -1.008 -1.871 1.371 1.00 89.94 89 ALA A CA 1
ATOM 684 C C . ALA A 1 89 ? 0.425 -2.420 1.533 1.00 89.94 89 ALA A C 1
ATOM 686 O O . ALA A 1 89 ? 1.414 -1.713 1.312 1.00 89.94 89 ALA A O 1
ATOM 687 N N . GLY A 1 90 ? 0.547 -3.704 1.873 1.00 86.62 90 GLY A N 1
ATOM 688 C CA . GLY A 1 90 ? 1.813 -4.416 2.018 1.00 86.62 90 GLY A CA 1
ATOM 689 C C . GLY A 1 90 ? 2.567 -4.679 0.712 1.00 86.62 90 GLY A C 1
ATOM 690 O O . GLY A 1 90 ? 3.803 -4.794 0.734 1.00 86.62 90 GLY A O 1
ATOM 691 N N . ALA A 1 91 ? 1.863 -4.723 -0.424 1.00 84.06 91 ALA A N 1
ATOM 692 C CA . ALA A 1 91 ? 2.442 -4.937 -1.749 1.00 84.06 91 ALA A CA 1
ATOM 693 C C . ALA A 1 91 ? 3.375 -3.794 -2.185 1.00 84.06 91 ALA A C 1
ATOM 695 O O . ALA A 1 91 ? 4.325 -4.032 -2.933 1.00 84.06 91 ALA A O 1
ATOM 696 N N . ARG A 1 92 ? 3.195 -2.573 -1.653 1.00 81.44 92 ARG A N 1
ATOM 697 C CA . ARG A 1 92 ? 4.074 -1.420 -1.937 1.00 81.44 92 ARG A CA 1
ATOM 698 C C . ARG A 1 92 ? 5.551 -1.733 -1.693 1.00 81.44 92 ARG A C 1
ATOM 700 O O . ARG A 1 92 ? 6.416 -1.321 -2.459 1.00 81.44 92 ARG A O 1
ATOM 707 N N . TRP A 1 93 ? 5.849 -2.485 -0.640 1.00 80.38 93 TRP A N 1
ATOM 708 C CA . TRP A 1 93 ? 7.226 -2.857 -0.324 1.00 80.38 93 TRP A CA 1
ATOM 709 C C . TRP A 1 93 ? 7.836 -3.809 -1.356 1.00 80.38 93 TRP A C 1
ATOM 711 O O . TRP A 1 93 ? 9.033 -3.747 -1.610 1.00 80.38 93 TRP A O 1
ATOM 721 N N . ALA A 1 94 ? 7.030 -4.678 -1.976 1.00 80.12 94 ALA A N 1
ATOM 722 C CA . ALA A 1 94 ? 7.520 -5.555 -3.035 1.00 80.12 94 ALA A CA 1
ATOM 723 C C . ALA A 1 94 ? 7.985 -4.740 -4.253 1.00 80.12 94 ALA A C 1
ATOM 725 O O . ALA A 1 94 ? 8.996 -5.080 -4.861 1.00 80.12 94 ALA A O 1
ATOM 726 N N . ILE A 1 95 ? 7.301 -3.631 -4.556 1.00 82.94 95 ILE A N 1
ATOM 727 C CA . ILE A 1 95 ? 7.699 -2.688 -5.611 1.00 82.94 95 ILE A CA 1
ATOM 728 C C . ILE A 1 95 ? 9.032 -2.025 -5.257 1.00 82.94 95 ILE A C 1
AT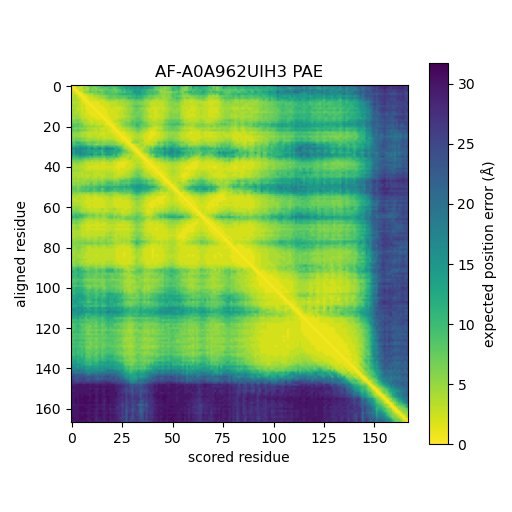OM 730 O O . ILE A 1 95 ? 9.956 -2.010 -6.064 1.00 82.94 95 ILE A O 1
ATOM 734 N N . GLU A 1 96 ? 9.159 -1.511 -4.036 1.00 87.12 96 GLU A N 1
ATOM 735 C CA . GLU A 1 96 ? 10.397 -0.883 -3.568 1.00 87.12 96 GLU A CA 1
ATOM 736 C C . GLU A 1 96 ? 11.578 -1.861 -3.612 1.00 87.12 96 GLU A C 1
ATOM 738 O O . GLU A 1 96 ? 12.640 -1.545 -4.146 1.00 87.12 96 GLU A O 1
ATOM 743 N N . ARG A 1 97 ? 11.361 -3.095 -3.150 1.00 85.56 97 ARG A N 1
ATOM 744 C CA . ARG A 1 97 ? 12.347 -4.171 -3.232 1.00 85.56 97 ARG A CA 1
ATOM 745 C C . ARG A 1 97 ? 12.719 -4.507 -4.676 1.00 85.56 97 ARG A C 1
ATOM 747 O O . ARG A 1 97 ? 13.901 -4.663 -4.958 1.00 85.56 97 ARG A O 1
ATOM 754 N N . CYS A 1 98 ? 11.747 -4.577 -5.585 1.00 88.25 98 CYS A N 1
ATOM 755 C CA . CYS A 1 98 ? 11.991 -4.772 -7.014 1.00 88.25 98 CYS A CA 1
ATOM 756 C C . CYS A 1 98 ? 12.930 -3.694 -7.567 1.00 88.25 98 CYS A C 1
ATOM 758 O O . CYS A 1 98 ? 13.900 -4.017 -8.250 1.00 88.25 98 CYS A O 1
ATOM 760 N N . PHE A 1 99 ? 12.704 -2.422 -7.233 1.00 87.50 99 PHE A N 1
ATOM 761 C CA . PHE A 1 99 ? 13.595 -1.335 -7.646 1.00 87.50 99 PHE A CA 1
ATOM 762 C C . PHE A 1 99 ? 14.995 -1.434 -7.026 1.00 87.50 99 PHE A C 1
ATOM 764 O O . PHE A 1 99 ? 15.983 -1.174 -7.706 1.00 87.50 99 PHE A O 1
ATOM 771 N N . GLN A 1 100 ? 15.109 -1.840 -5.762 1.00 89.38 100 GLN A N 1
ATOM 772 C CA . GLN A 1 100 ? 16.418 -2.029 -5.127 1.00 89.38 100 GLN A CA 1
ATOM 773 C C . GLN A 1 100 ? 17.202 -3.193 -5.751 1.00 89.38 100 GLN A C 1
ATOM 775 O O . GLN A 1 100 ? 18.395 -3.076 -6.033 1.00 89.38 100 GLN A O 1
ATOM 780 N N . GLU A 1 101 ? 16.535 -4.315 -6.020 1.00 90.06 101 GLU A N 1
ATOM 781 C CA . GLU A 1 101 ? 17.157 -5.489 -6.636 1.00 90.06 101 GLU A CA 1
ATOM 782 C C . GLU A 1 101 ? 17.544 -5.215 -8.097 1.00 90.06 101 GLU A C 1
ATOM 784 O O . GLU A 1 101 ? 18.639 -5.571 -8.518 1.00 90.06 101 GLU A O 1
ATOM 789 N N . THR A 1 102 ? 16.700 -4.522 -8.864 1.00 91.25 102 THR A N 1
ATOM 790 C CA . THR A 1 102 ? 17.006 -4.156 -10.260 1.00 91.25 102 THR A CA 1
ATOM 791 C C . THR A 1 102 ? 18.178 -3.183 -10.376 1.00 91.25 102 THR A C 1
ATOM 793 O O . THR A 1 102 ? 19.004 -3.347 -11.271 1.00 91.25 102 THR A O 1
ATOM 796 N N . LYS A 1 103 ? 18.310 -2.206 -9.470 1.00 90.88 103 LYS A N 1
ATOM 797 C CA . LYS A 1 103 ? 19.503 -1.341 -9.411 1.00 90.88 103 LYS A CA 1
ATOM 798 C C . LYS A 1 103 ? 20.761 -2.139 -9.077 1.00 90.88 103 LYS A C 1
ATOM 800 O O . LYS A 1 103 ? 21.706 -2.159 -9.855 1.00 90.88 103 LYS A O 1
ATOM 805 N N . SER A 1 104 ? 20.734 -2.867 -7.960 1.00 90.00 104 SER A N 1
ATOM 806 C CA . SER A 1 104 ? 21.916 -3.577 -7.452 1.00 90.00 104 SER A CA 1
ATOM 807 C C . SER A 1 104 ? 22.377 -4.751 -8.321 1.00 90.00 104 SER A C 1
ATOM 809 O O . SER A 1 104 ? 23.574 -5.009 -8.388 1.00 90.00 104 SER A O 1
ATOM 811 N N . GLN A 1 105 ? 21.458 -5.474 -8.971 1.00 90.19 105 GLN A N 1
ATOM 812 C CA . GLN A 1 105 ? 21.777 -6.723 -9.681 1.00 90.19 105 GLN A CA 1
ATOM 813 C C . GLN A 1 105 ? 21.735 -6.604 -11.204 1.00 90.19 105 GLN A C 1
ATOM 815 O O . GLN A 1 105 ? 22.355 -7.417 -11.882 1.00 90.19 105 GLN A O 1
ATOM 820 N N . LEU A 1 106 ? 20.980 -5.647 -11.751 1.00 90.94 106 LEU A N 1
ATOM 821 C CA . LEU A 1 106 ? 20.714 -5.560 -13.193 1.00 90.94 106 LEU A CA 1
ATOM 822 C C . LEU A 1 106 ? 21.103 -4.211 -13.803 1.00 90.94 106 LEU A C 1
ATOM 824 O O . LEU A 1 106 ? 20.845 -3.988 -14.983 1.00 90.94 106 LEU A O 1
ATOM 828 N N . GLY A 1 107 ? 21.712 -3.319 -13.018 1.00 91.62 107 GLY A N 1
ATOM 829 C CA . GLY A 1 107 ? 22.207 -2.039 -13.510 1.00 91.62 107 GLY A CA 1
ATOM 830 C C . GLY A 1 107 ? 21.093 -1.107 -13.983 1.00 91.62 107 GLY A C 1
ATOM 831 O O . GLY A 1 107 ? 21.257 -0.391 -14.973 1.00 91.62 107 GLY A O 1
ATOM 832 N N . LEU A 1 108 ? 19.941 -1.099 -13.296 1.00 91.50 108 LEU A N 1
ATOM 833 C CA . LEU A 1 108 ? 18.850 -0.171 -13.623 1.00 91.50 108 LEU A CA 1
ATOM 834 C C . LEU A 1 108 ? 19.321 1.295 -13.629 1.00 91.50 108 LEU A C 1
ATOM 836 O O . LEU A 1 108 ? 18.814 2.093 -14.409 1.00 91.50 108 LEU A O 1
ATOM 840 N N . ASP A 1 109 ? 20.290 1.633 -12.783 1.00 91.69 109 ASP A N 1
ATOM 841 C CA . ASP A 1 109 ? 20.927 2.944 -12.652 1.00 91.69 109 ASP A CA 1
ATOM 842 C C . ASP A 1 109 ? 22.302 3.047 -13.341 1.00 91.69 109 ASP A C 1
ATOM 844 O O . ASP A 1 109 ? 22.947 4.088 -13.267 1.00 91.69 109 ASP A O 1
ATOM 848 N N . GLN A 1 110 ? 22.734 2.005 -14.059 1.00 90.06 110 GLN A N 1
ATOM 849 C CA . GLN A 1 110 ? 24.032 1.926 -14.742 1.00 90.06 110 GLN A CA 1
ATOM 850 C C . GLN A 1 110 ? 23.870 2.095 -16.261 1.00 90.06 110 GLN A C 1
ATOM 852 O O . GLN A 1 110 ? 24.267 1.237 -17.048 1.00 90.06 110 GLN A O 1
ATOM 857 N N . TYR A 1 111 ? 23.239 3.190 -16.690 1.00 86.31 111 TYR A N 1
ATOM 858 C CA . TYR A 1 111 ? 23.102 3.541 -18.107 1.00 86.31 111 TYR A CA 1
ATOM 859 C C . TYR A 1 111 ? 23.730 4.904 -18.404 1.00 86.31 111 TYR A C 1
ATOM 861 O O . TYR A 1 111 ? 23.551 5.862 -17.662 1.00 86.31 111 TYR A O 1
ATOM 869 N N . GLU A 1 112 ? 24.392 5.027 -19.553 1.00 90.81 112 GLU A N 1
ATOM 870 C CA . GLU A 1 112 ? 24.977 6.297 -20.026 1.00 90.81 112 GLU A CA 1
ATOM 871 C C . GLU A 1 112 ? 24.146 6.946 -21.148 1.00 90.81 112 GLU A C 1
ATOM 873 O O . GLU A 1 112 ? 24.596 7.813 -21.900 1.00 90.81 112 GLU A O 1
ATOM 878 N N . VAL A 1 113 ? 22.898 6.502 -21.301 1.00 91.12 113 VAL A N 1
ATOM 879 C CA . VAL A 1 113 ? 22.049 6.875 -22.429 1.00 91.12 113 VAL A CA 1
ATOM 880 C C . VAL A 1 113 ? 21.470 8.281 -22.269 1.00 91.12 113 VAL A C 1
ATOM 882 O O . VAL A 1 113 ? 20.848 8.598 -21.260 1.00 91.12 113 VAL A O 1
ATOM 885 N N . ARG A 1 114 ? 21.601 9.108 -23.315 1.00 93.69 114 ARG A N 1
ATOM 886 C CA . ARG A 1 114 ? 21.139 10.513 -23.335 1.00 93.69 114 ARG A CA 1
ATOM 887 C C . ARG A 1 114 ? 19.889 10.772 -24.180 1.00 93.69 114 ARG A C 1
ATOM 889 O O . ARG A 1 114 ? 19.479 11.915 -24.340 1.00 93.69 114 ARG A O 1
ATOM 896 N N . THR A 1 115 ? 19.282 9.730 -24.749 1.00 96.25 115 THR A N 1
ATOM 897 C CA . THR A 1 115 ? 18.050 9.852 -25.544 1.00 96.25 115 THR A CA 1
ATOM 898 C C . THR A 1 115 ? 16.888 9.159 -24.847 1.00 96.25 115 THR A C 1
ATOM 900 O O . THR A 1 115 ? 17.056 8.078 -24.283 1.00 96.25 115 THR A O 1
ATOM 903 N N . TRP A 1 116 ? 15.685 9.735 -24.956 1.00 95.38 116 TRP A N 1
ATOM 904 C CA . TRP A 1 116 ? 14.456 9.135 -24.421 1.00 95.38 116 TRP A CA 1
ATOM 905 C C . TRP A 1 116 ? 14.273 7.681 -24.871 1.00 95.38 116 TRP A C 1
ATOM 907 O O . TRP A 1 116 ? 14.009 6.796 -24.064 1.00 95.38 116 TRP A O 1
ATOM 917 N N . ARG A 1 117 ? 14.468 7.415 -26.169 1.00 96.81 117 ARG A N 1
ATOM 918 C CA . ARG A 1 117 ? 14.291 6.076 -26.749 1.00 96.81 117 ARG A CA 1
ATOM 919 C C . ARG A 1 117 ? 15.256 5.058 -26.158 1.00 96.81 117 ARG A C 1
ATOM 921 O O . ARG A 1 117 ? 14.851 3.932 -25.885 1.00 96.81 117 ARG A O 1
ATOM 928 N N . GLY A 1 118 ? 16.524 5.425 -26.001 1.00 95.00 118 GLY A N 1
ATOM 929 C CA . GLY A 1 118 ? 17.504 4.498 -25.462 1.00 95.00 118 GLY A CA 1
ATOM 930 C C . GLY A 1 118 ? 17.322 4.281 -23.953 1.00 95.00 118 GLY A C 1
ATOM 931 O O . GLY A 1 118 ? 17.410 3.140 -23.510 1.00 95.00 118 GLY A O 1
ATOM 932 N N . TRP A 1 119 ? 16.946 5.319 -23.194 1.00 95.62 119 TRP A N 1
ATOM 933 C CA . TRP A 1 119 ? 16.530 5.173 -21.793 1.00 95.62 119 TRP A CA 1
ATOM 934 C C . TRP A 1 119 ? 15.328 4.228 -21.663 1.00 95.62 119 TRP A C 1
ATOM 936 O O . TRP A 1 119 ? 15.380 3.253 -20.919 1.00 95.62 119 TRP A O 1
ATOM 946 N N . TYR A 1 120 ? 14.279 4.444 -22.459 1.00 96.12 120 TYR A N 1
ATOM 947 C CA . TYR A 1 120 ? 13.071 3.618 -22.437 1.00 96.12 120 TYR A CA 1
ATOM 948 C C . TYR A 1 120 ? 13.362 2.145 -22.757 1.00 96.12 120 TYR A C 1
ATOM 950 O O . TYR A 1 120 ? 12.856 1.246 -22.082 1.00 96.12 120 TYR A O 1
ATOM 958 N N . ARG A 1 121 ? 14.220 1.881 -23.754 1.00 96.00 121 ARG A N 1
ATOM 959 C CA . ARG A 1 121 ? 14.673 0.521 -24.085 1.00 96.00 121 ARG A CA 1
ATOM 960 C C . ARG A 1 121 ? 15.443 -0.115 -22.927 1.00 96.00 121 ARG A C 1
ATOM 962 O O . ARG A 1 121 ? 15.157 -1.261 -22.599 1.00 96.00 121 ARG A O 1
ATOM 969 N N . HIS A 1 122 ? 16.362 0.623 -22.297 1.00 95.25 122 HIS A N 1
ATOM 970 C CA . HIS A 1 122 ? 17.142 0.142 -21.150 1.00 95.25 122 HIS A CA 1
ATOM 971 C C . HIS A 1 122 ? 16.243 -0.273 -19.986 1.00 95.25 122 HIS A C 1
ATOM 973 O O . HIS A 1 122 ? 16.277 -1.428 -19.568 1.00 95.25 122 HIS A O 1
ATOM 979 N N . ILE A 1 123 ? 15.371 0.631 -19.527 1.00 95.00 123 ILE A N 1
ATOM 980 C CA . ILE A 1 123 ? 14.437 0.354 -18.426 1.00 95.00 123 ILE A CA 1
ATOM 981 C C . ILE A 1 123 ? 13.559 -0.860 -18.755 1.00 95.00 123 ILE A C 1
ATOM 983 O O . ILE A 1 123 ? 13.401 -1.752 -17.924 1.00 95.00 123 ILE A O 1
ATOM 987 N N . THR A 1 124 ? 13.035 -0.937 -19.982 1.00 95.81 124 THR A N 1
ATOM 988 C CA . THR A 1 124 ? 12.193 -2.062 -20.418 1.00 95.81 124 THR A CA 1
ATOM 989 C C . THR A 1 124 ? 12.946 -3.394 -20.371 1.00 95.81 124 THR A C 1
ATOM 991 O O . THR A 1 124 ? 12.422 -4.373 -19.839 1.00 95.81 124 THR A O 1
ATOM 994 N N . LEU A 1 125 ? 14.180 -3.439 -20.885 1.00 95.81 125 LEU A N 1
ATOM 995 C CA . LEU A 1 125 ? 15.006 -4.650 -20.894 1.00 95.81 125 LEU A CA 1
ATOM 996 C C . LEU A 1 125 ? 15.389 -5.094 -19.478 1.00 95.81 125 LEU A C 1
ATOM 998 O O . LEU A 1 125 ? 15.282 -6.280 -19.168 1.00 95.81 125 LEU A O 1
ATOM 1002 N N . VAL A 1 126 ? 15.763 -4.156 -18.602 1.00 95.75 126 VAL A N 1
ATOM 1003 C CA . VAL A 1 126 ? 16.081 -4.451 -17.197 1.00 95.75 126 VAL A CA 1
ATOM 1004 C C . VAL A 1 126 ? 14.858 -5.004 -16.460 1.00 95.75 126 VAL A C 1
ATOM 1006 O O . VAL A 1 126 ? 14.958 -6.033 -15.789 1.00 95.75 126 VAL A O 1
ATOM 1009 N N . MET A 1 127 ? 13.683 -4.385 -16.623 1.00 94.62 127 MET A N 1
ATOM 1010 C CA . MET A 1 127 ? 12.448 -4.866 -15.990 1.00 94.62 127 MET A CA 1
ATOM 1011 C C . MET A 1 127 ? 12.016 -6.240 -16.528 1.00 94.62 127 MET A C 1
ATOM 1013 O O . MET A 1 127 ? 11.573 -7.089 -15.752 1.00 94.62 127 MET A O 1
ATOM 1017 N N . ALA A 1 128 ? 12.195 -6.503 -17.828 1.00 95.50 128 ALA A N 1
ATOM 1018 C CA . ALA A 1 128 ? 11.931 -7.814 -18.424 1.00 95.50 128 ALA A CA 1
ATOM 1019 C C . ALA A 1 128 ? 12.890 -8.897 -17.894 1.00 95.50 128 ALA A C 1
ATOM 1021 O O . ALA A 1 128 ? 12.448 -9.988 -17.519 1.00 95.50 128 ALA A O 1
ATOM 1022 N N . ALA A 1 129 ? 14.188 -8.591 -17.802 1.00 95.62 129 ALA A N 1
ATOM 1023 C CA . ALA A 1 129 ? 15.189 -9.489 -17.227 1.00 95.62 129 ALA A CA 1
ATOM 1024 C C . ALA A 1 129 ? 14.884 -9.801 -15.753 1.00 95.62 129 ALA A C 1
ATOM 1026 O O . ALA A 1 129 ? 14.929 -10.961 -15.337 1.00 95.62 129 ALA A O 1
ATOM 1027 N N . TYR A 1 130 ? 14.487 -8.792 -14.975 1.00 94.44 130 TYR A N 1
ATOM 1028 C CA . TYR A 1 130 ? 14.082 -8.977 -13.584 1.00 94.44 130 TYR A CA 1
ATOM 1029 C C . TYR A 1 130 ? 12.866 -9.893 -13.445 1.00 94.44 130 TYR A C 1
ATOM 1031 O O . TYR A 1 130 ? 12.904 -10.856 -12.677 1.00 94.44 130 TYR A O 1
ATOM 1039 N N . ALA A 1 131 ? 11.808 -9.654 -14.227 1.00 93.12 131 ALA A N 1
ATOM 1040 C CA . ALA A 1 131 ? 10.617 -10.501 -14.225 1.00 93.12 131 ALA A CA 1
ATOM 1041 C C . ALA A 1 131 ? 10.957 -11.963 -14.564 1.00 93.12 131 ALA A C 1
ATOM 1043 O O . ALA A 1 131 ? 10.457 -12.891 -13.916 1.00 93.12 131 ALA A O 1
ATOM 1044 N N . PHE A 1 132 ? 11.864 -12.182 -15.523 1.00 94.31 132 PHE A N 1
ATOM 1045 C CA . PHE A 1 132 ? 12.373 -13.512 -15.846 1.00 94.31 132 PHE A CA 1
ATOM 1046 C C . PHE A 1 132 ? 13.093 -14.160 -14.652 1.00 94.31 132 PHE A C 1
ATOM 1048 O O . PHE A 1 132 ? 12.769 -15.296 -14.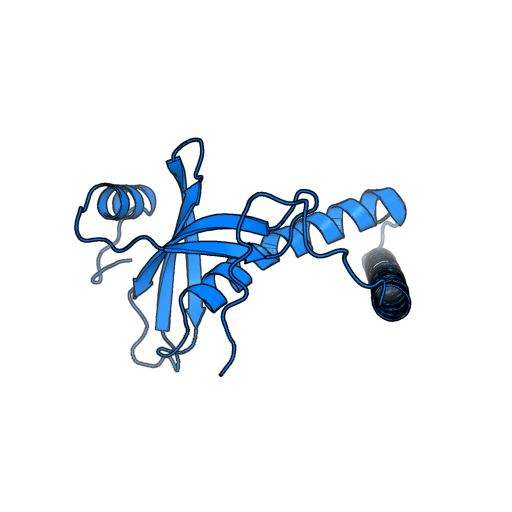290 1.00 94.31 132 PHE A O 1
ATOM 1055 N N . LEU A 1 133 ? 14.023 -13.452 -14.001 1.00 93.25 133 LEU A N 1
ATOM 1056 C CA . LEU A 1 133 ? 14.777 -13.966 -12.851 1.00 93.25 133 LEU A CA 1
ATOM 1057 C C . LEU A 1 133 ? 13.877 -14.281 -11.653 1.00 93.25 133 LEU A C 1
ATOM 1059 O O . LEU A 1 133 ? 13.987 -15.364 -11.070 1.00 93.25 133 LEU A O 1
ATOM 1063 N N . VAL A 1 134 ? 12.937 -13.395 -11.320 1.00 91.12 134 VAL A N 1
ATOM 1064 C CA . VAL A 1 134 ? 11.946 -13.637 -10.261 1.00 91.12 134 VAL A CA 1
ATOM 1065 C C . VAL A 1 134 ? 11.089 -14.856 -10.599 1.00 91.12 134 VAL A C 1
ATOM 1067 O O . VAL A 1 134 ? 10.917 -15.742 -9.758 1.00 91.12 134 VAL A O 1
ATOM 1070 N N . GLY A 1 135 ? 10.619 -14.975 -11.844 1.00 90.75 135 GLY A N 1
ATOM 1071 C CA . GLY A 1 135 ? 9.851 -16.134 -12.300 1.00 90.75 135 GLY A CA 1
ATOM 1072 C C . GLY A 1 135 ? 10.644 -17.448 -12.261 1.00 90.75 135 GLY A C 1
ATOM 1073 O O . GLY A 1 135 ? 10.078 -18.511 -11.983 1.00 90.75 135 GLY A O 1
ATOM 1074 N N . ARG A 1 136 ? 11.960 -17.412 -12.509 1.00 92.06 136 ARG A N 1
ATOM 1075 C CA . ARG A 1 136 ? 12.858 -18.570 -12.347 1.00 92.06 136 ARG A CA 1
ATOM 1076 C C . ARG A 1 136 ? 13.041 -18.921 -10.872 1.00 92.06 136 ARG A C 1
ATOM 1078 O O . ARG A 1 136 ? 12.872 -20.086 -10.513 1.00 92.06 136 ARG A O 1
ATOM 1085 N N . ARG A 1 137 ? 13.301 -17.929 -10.017 1.00 88.31 137 ARG A N 1
ATOM 1086 C CA . ARG A 1 137 ? 13.447 -18.103 -8.564 1.00 88.31 137 ARG A CA 1
ATOM 1087 C C . ARG A 1 137 ? 12.200 -18.729 -7.946 1.00 88.31 137 ARG A C 1
ATOM 1089 O O . ARG A 1 137 ? 12.312 -19.706 -7.214 1.00 88.31 137 ARG A O 1
ATOM 1096 N N . GLN A 1 138 ? 11.012 -18.231 -8.286 1.00 84.94 138 GLN A N 1
ATOM 1097 C CA . GLN A 1 138 ? 9.747 -18.790 -7.798 1.00 84.94 138 GLN A CA 1
ATOM 1098 C C . GLN A 1 138 ? 9.546 -20.246 -8.234 1.00 84.94 138 GLN A C 1
ATOM 1100 O O . GLN A 1 138 ? 9.111 -21.071 -7.434 1.00 84.94 138 GLN A O 1
ATOM 1105 N N . ARG A 1 139 ? 9.888 -20.592 -9.483 1.00 86.50 139 ARG A N 1
ATOM 1106 C CA . ARG A 1 139 ? 9.811 -21.978 -9.972 1.00 86.50 139 ARG A CA 1
ATOM 1107 C C . ARG A 1 139 ? 10.766 -22.909 -9.231 1.00 86.50 139 ARG A C 1
ATOM 1109 O O . ARG A 1 139 ? 10.366 -24.018 -8.891 1.00 86.50 139 ARG A O 1
ATOM 1116 N N . VAL A 1 140 ? 11.996 -22.466 -8.972 1.00 85.88 140 VAL A N 1
ATOM 1117 C CA . VAL A 1 140 ? 12.971 -23.231 -8.179 1.00 85.88 140 VAL A CA 1
ATOM 1118 C C . VAL A 1 140 ? 12.458 -23.431 -6.757 1.00 85.88 140 VAL A C 1
ATOM 1120 O O . VAL A 1 140 ? 12.450 -24.558 -6.281 1.00 85.88 140 VAL A O 1
ATOM 1123 N N . LEU A 1 141 ? 11.937 -22.385 -6.111 1.00 79.06 141 LEU A N 1
ATOM 1124 C CA . LEU A 1 141 ? 11.356 -22.494 -4.771 1.00 79.06 141 LEU A CA 1
ATOM 1125 C C . LEU A 1 141 ? 10.158 -23.451 -4.731 1.00 79.06 141 LEU A C 1
ATOM 1127 O O . LEU A 1 141 ? 10.093 -24.282 -3.836 1.00 79.06 141 LEU A O 1
ATOM 1131 N N . LYS A 1 142 ? 9.251 -23.405 -5.717 1.00 75.38 142 LYS A N 1
ATOM 1132 C CA . LYS A 1 142 ? 8.127 -24.354 -5.811 1.00 75.38 142 LYS A CA 1
ATOM 1133 C C . LYS A 1 142 ? 8.608 -25.794 -5.969 1.00 75.38 142 LYS A C 1
ATOM 1135 O O . LYS A 1 142 ? 8.195 -26.654 -5.201 1.00 75.38 142 LYS A O 1
ATOM 1140 N N . LYS A 1 143 ? 9.523 -26.058 -6.911 1.00 72.31 143 LYS A N 1
ATOM 1141 C CA . LYS A 1 143 ? 10.158 -27.383 -7.051 1.00 72.31 143 LYS A CA 1
ATOM 1142 C C . LYS A 1 143 ? 10.836 -27.815 -5.754 1.00 72.31 143 LYS A C 1
ATOM 1144 O O . LYS A 1 143 ? 10.795 -28.994 -5.411 1.00 72.31 143 LYS A O 1
ATOM 1149 N N . ASN A 1 144 ? 11.413 -26.857 -5.029 1.00 64.19 144 ASN A N 1
ATOM 1150 C CA . ASN A 1 144 ? 12.084 -27.138 -3.779 1.00 64.19 144 ASN A CA 1
ATOM 1151 C C . ASN A 1 144 ? 11.124 -27.531 -2.653 1.00 64.19 144 ASN A C 1
ATOM 1153 O O . ASN A 1 144 ? 11.351 -28.501 -1.944 1.00 64.19 144 ASN A O 1
ATOM 1157 N N . LEU A 1 145 ? 9.989 -26.847 -2.563 1.00 60.31 145 LEU A N 1
ATOM 1158 C CA . LEU A 1 145 ? 8.916 -27.185 -1.634 1.00 60.31 145 LEU A CA 1
ATOM 1159 C C . LEU A 1 145 ? 8.295 -28.560 -1.934 1.00 60.31 145 LEU A C 1
ATOM 1161 O O . LEU A 1 145 ? 7.955 -29.279 -1.002 1.00 60.31 145 LEU A O 1
ATOM 1165 N N . HIS A 1 146 ? 8.196 -28.958 -3.209 1.00 54.72 146 HIS A N 1
ATOM 1166 C CA . HIS A 1 146 ? 7.698 -30.287 -3.582 1.00 54.72 146 HIS A CA 1
ATOM 1167 C C . HIS A 1 146 ? 8.666 -31.428 -3.219 1.00 54.72 146 HIS A C 1
ATOM 1169 O O . HIS A 1 146 ? 8.192 -32.501 -2.859 1.00 54.72 146 HIS A O 1
ATOM 1175 N N . HIS A 1 147 ? 9.992 -31.224 -3.266 1.00 49.06 147 HIS A N 1
ATOM 1176 C CA . HIS A 1 147 ? 10.944 -32.240 -2.778 1.00 49.06 147 HIS A CA 1
ATOM 1177 C C . HIS A 1 147 ? 11.086 -32.241 -1.250 1.00 49.06 147 HIS A C 1
ATOM 1179 O O . HIS A 1 147 ? 11.502 -33.242 -0.675 1.00 49.06 147 HIS A O 1
ATOM 1185 N N . LEU A 1 148 ? 10.721 -31.143 -0.581 1.00 44.59 148 LEU A N 1
ATOM 1186 C CA . LEU A 1 148 ? 10.678 -31.026 0.878 1.00 44.59 148 LEU A CA 1
ATOM 1187 C C . LEU A 1 148 ? 9.360 -31.553 1.479 1.00 44.59 148 LEU A C 1
ATOM 1189 O O . LEU A 1 148 ? 8.973 -31.124 2.564 1.00 44.59 148 LEU A O 1
ATOM 1193 N N . GLN A 1 149 ? 8.732 -32.575 0.874 1.00 42.94 149 GLN A N 1
ATOM 1194 C CA . GLN A 1 149 ? 7.867 -33.528 1.598 1.00 42.94 149 GLN A CA 1
ATOM 1195 C C . GLN A 1 149 ? 8.692 -34.376 2.596 1.00 42.94 149 GLN A C 1
ATOM 1197 O O . GLN A 1 149 ? 8.555 -35.593 2.703 1.00 42.94 149 GLN A O 1
ATOM 1202 N N . ILE A 1 150 ? 9.579 -33.726 3.348 1.00 39.84 150 ILE A N 1
ATOM 1203 C CA . ILE A 1 150 ? 10.239 -34.289 4.510 1.00 39.84 150 ILE A CA 1
ATOM 1204 C C . ILE A 1 150 ? 9.192 -34.274 5.618 1.00 39.84 150 ILE A C 1
ATOM 1206 O O . ILE A 1 150 ? 8.746 -33.221 6.075 1.00 39.84 150 ILE A O 1
ATOM 1210 N N . ARG A 1 151 ? 8.780 -35.478 6.013 1.00 32.47 151 ARG A N 1
ATOM 1211 C CA . ARG A 1 151 ? 7.974 -35.771 7.198 1.00 32.47 151 ARG A CA 1
ATOM 1212 C C . ARG A 1 151 ? 8.555 -35.015 8.396 1.00 32.47 151 ARG A C 1
ATOM 1214 O O . ARG A 1 151 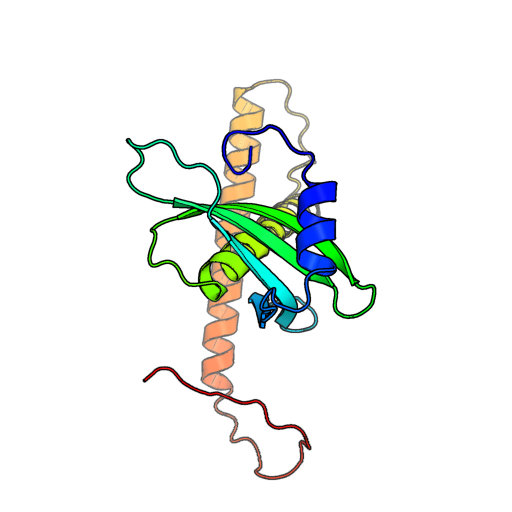? 9.607 -35.387 8.909 1.00 32.47 151 ARG A O 1
ATOM 1221 N N . TRP A 1 152 ? 7.881 -33.955 8.835 1.00 31.33 152 TRP A N 1
ATOM 1222 C CA . TRP A 1 152 ? 8.231 -33.277 10.080 1.00 31.33 152 TRP A CA 1
ATOM 1223 C C . TRP A 1 152 ? 8.072 -34.268 11.246 1.00 31.33 152 TRP A C 1
ATOM 1225 O O . TRP A 1 152 ? 7.008 -34.883 11.367 1.00 31.33 152 TRP A O 1
ATOM 1235 N N . PRO A 1 153 ? 9.098 -34.477 12.092 1.00 32.38 153 PRO A N 1
ATOM 1236 C CA . PRO A 1 153 ? 8.958 -35.327 13.265 1.00 32.38 153 PRO A CA 1
ATOM 1237 C C . PRO A 1 153 ? 7.986 -34.670 14.263 1.00 32.38 153 PRO A C 1
ATOM 1239 O O . PRO A 1 153 ? 8.131 -33.481 14.566 1.00 32.38 153 PRO A O 1
ATOM 1242 N N . PRO A 1 154 ? 6.997 -35.411 14.792 1.00 37.41 154 PRO A N 1
ATOM 1243 C CA . PRO A 1 154 ? 5.975 -34.860 15.670 1.00 37.41 154 PRO A CA 1
ATOM 1244 C C . PRO A 1 154 ? 6.509 -34.748 17.101 1.00 37.41 154 PRO A C 1
ATOM 1246 O O . PRO A 1 154 ? 6.141 -35.555 17.936 1.00 37.41 154 PRO A O 1
ATOM 1249 N N . SER A 1 155 ? 7.407 -33.793 17.373 1.00 47.62 155 SER A N 1
ATOM 1250 C CA . SER A 1 155 ? 7.659 -33.214 18.711 1.00 47.62 155 SER A CA 1
ATOM 1251 C C . SER A 1 155 ? 9.002 -32.477 18.726 1.00 47.62 155 SER A C 1
ATOM 1253 O O . SER A 1 155 ? 10.028 -33.115 18.962 1.00 47.62 155 SER A O 1
ATOM 1255 N N . ARG A 1 156 ? 9.029 -31.154 18.491 1.00 36.59 156 ARG A N 1
ATOM 1256 C CA . ARG A 1 156 ? 10.092 -30.259 19.024 1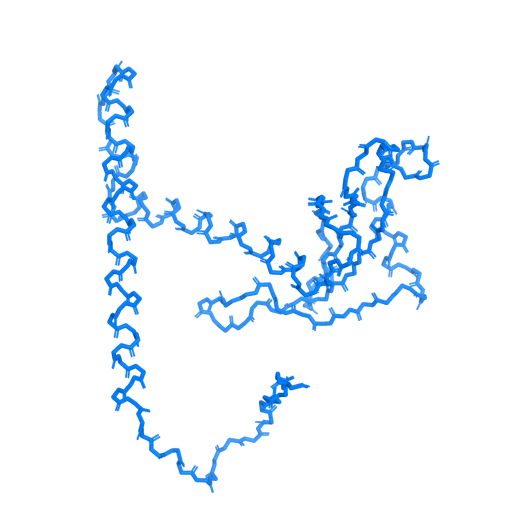.00 36.59 156 ARG A CA 1
ATOM 1257 C C . ARG A 1 156 ? 9.910 -28.751 18.784 1.00 36.59 156 ARG A C 1
ATOM 1259 O O . ARG A 1 156 ? 10.890 -28.023 18.881 1.00 36.59 156 ARG A O 1
ATOM 1266 N N . PHE A 1 157 ? 8.700 -28.248 18.533 1.00 36.84 157 PHE A N 1
ATOM 1267 C CA . PHE A 1 157 ? 8.472 -26.796 18.491 1.00 36.84 157 PHE A CA 1
ATOM 1268 C C . PHE A 1 157 ? 7.343 -26.367 19.444 1.00 36.84 157 PHE A C 1
ATOM 1270 O O . PHE A 1 157 ? 6.261 -26.943 19.368 1.00 36.84 157 PHE A O 1
ATOM 1277 N N . PRO A 1 158 ? 7.583 -25.391 20.347 1.00 34.34 158 PRO A N 1
ATOM 1278 C CA . PRO A 1 158 ? 6.672 -25.046 21.440 1.00 34.34 158 PRO A CA 1
ATOM 1279 C C . PRO A 1 158 ? 5.660 -23.933 21.108 1.00 34.34 158 PRO A C 1
ATOM 1281 O O . PRO A 1 158 ? 5.110 -23.332 22.024 1.00 34.34 158 PRO A O 1
ATOM 1284 N N . TRP A 1 159 ? 5.382 -23.639 19.833 1.00 34.72 159 TRP A N 1
ATOM 1285 C CA . TRP A 1 159 ? 4.425 -22.587 19.464 1.00 34.72 159 TRP A CA 1
ATOM 1286 C C . TRP A 1 159 ? 3.392 -23.100 18.457 1.00 34.72 159 TRP A C 1
ATOM 1288 O O . TRP A 1 159 ? 3.783 -23.702 17.453 1.00 34.72 159 TRP A O 1
ATOM 1298 N N . PRO A 1 160 ? 2.087 -22.858 18.671 1.00 31.50 160 PRO A N 1
ATOM 1299 C CA . PRO A 1 160 ? 1.071 -23.213 17.695 1.00 31.50 160 PRO A CA 1
ATOM 1300 C C . PRO A 1 160 ? 1.095 -22.198 16.547 1.00 31.50 160 PRO A C 1
ATOM 1302 O O . PRO A 1 160 ? 0.700 -21.045 16.706 1.00 31.50 160 PRO A O 1
ATOM 1305 N N . ILE A 1 161 ? 1.530 -22.631 15.362 1.00 33.97 161 ILE A N 1
ATOM 1306 C CA . ILE A 1 161 ? 1.143 -21.956 14.122 1.00 33.97 161 ILE A CA 1
ATOM 1307 C C . ILE A 1 161 ? -0.314 -22.350 13.901 1.00 33.97 161 ILE A C 1
ATOM 1309 O O . ILE A 1 161 ? -0.600 -23.476 13.496 1.00 33.97 161 ILE A O 1
ATOM 1313 N N . SER A 1 162 ? -1.237 -21.446 14.225 1.00 32.59 162 SER A N 1
ATOM 1314 C CA . SER A 1 162 ? -2.639 -21.619 13.861 1.00 32.59 162 SER A CA 1
ATOM 1315 C C . SER A 1 162 ? -2.738 -21.551 12.338 1.00 32.59 162 SER A C 1
ATOM 1317 O O . SER A 1 162 ? -2.744 -20.476 11.742 1.00 32.59 162 SER A O 1
ATOM 1319 N N . VAL A 1 163 ? -2.744 -22.718 11.698 1.00 41.66 163 VAL A N 1
ATOM 1320 C CA . VAL A 1 163 ? -3.207 -22.876 10.321 1.00 41.66 163 VAL A CA 1
ATOM 1321 C C . VAL A 1 163 ? -4.708 -23.129 10.409 1.00 41.66 163 VAL A C 1
ATOM 1323 O O . VAL A 1 163 ? -5.169 -24.263 10.356 1.00 41.66 163 VAL A O 1
ATOM 1326 N N . ALA A 1 164 ? -5.468 -22.057 10.600 1.00 30.66 164 ALA A N 1
ATOM 1327 C CA . ALA A 1 164 ? -6.900 -22.019 10.342 1.00 30.66 164 ALA A CA 1
ATOM 1328 C C . ALA A 1 164 ? -7.099 -20.933 9.279 1.00 30.66 164 ALA A C 1
ATOM 1330 O O . ALA A 1 164 ? -6.597 -19.826 9.427 1.00 30.66 164 ALA A O 1
ATOM 1331 N N . GLY A 1 165 ? -7.746 -21.160 8.150 1.00 29.84 165 GLY A N 1
ATOM 1332 C CA . GLY A 1 165 ? -8.595 -22.266 7.748 1.00 29.84 165 GLY A CA 1
ATOM 1333 C C . GLY A 1 165 ? -9.467 -21.685 6.646 1.00 29.84 165 GLY A C 1
ATOM 1334 O O . GLY A 1 165 ? -10.337 -20.869 6.918 1.00 29.84 165 GLY A O 1
ATOM 1335 N N . LEU A 1 166 ? -9.144 -22.027 5.402 1.00 30.78 166 LEU A N 1
ATOM 1336 C CA . LEU A 1 166 ? -10.061 -21.924 4.277 1.00 30.78 166 LEU A CA 1
ATOM 1337 C C . LEU A 1 166 ? -10.972 -23.150 4.360 1.00 30.78 166 LEU A C 1
ATOM 1339 O O . LEU A 1 166 ? -10.532 -24.250 4.024 1.00 30.78 166 LEU A O 1
ATOM 1343 N N . ALA A 1 167 ? -12.188 -22.943 4.853 1.00 32.28 167 ALA A N 1
ATOM 1344 C CA . ALA A 1 167 ? -13.402 -23.685 4.527 1.00 32.28 167 ALA A CA 1
ATOM 1345 C C . ALA A 1 167 ? -14.595 -22.835 4.972 1.00 32.28 167 ALA A C 1
ATOM 1347 O O . ALA A 1 167 ? -14.586 -22.409 6.148 1.00 32.28 167 ALA A O 1
#

Sequence (167 aa):
WHGWTQCAVRDVLASLATDPHTPWTRLSAGAGSQGPREYEWTYQPINTPPEATGQRYLLARRTLTEGTLTAYLAFAPATISLAELALAAGARWAIERCFQETKSQLGLDQYEVRTWRGWYRHITLVMAAYAFLVGRRQRVLKKNLHHLQIRWPPSRFPWPISVAGLA

Mean predicted aligned error: 10.84 Å

Secondary structure (DSSP, 8-state):
-BTTB---HHHHHHHHHH-TTS--EEEEEEEETTEEEEEEEEEEEE---TT-SSEEEEEEEE-TTT--EEEEEEEE-TT--HHHHHHHHHHHHHHHHHHHHHHHHH-TT-----SHHHHHHHHHHHHHHHHHHHHHHHHHHHHHHHHT-----SS---S--------

pLDDT: mean 81.69, std 18.81, range [29.84, 96.81]

Solvent-accessible surface area (backbone atoms only — not comparable to full-atom values): 10112 Å² total; per-residue (Å²): 87,49,89,91,36,87,62,59,70,69,60,55,50,50,48,56,72,67,41,88,81,54,72,72,43,82,46,51,30,42,82,47,99,90,44,67,42,65,29,35,35,35,73,45,81,39,72,51,64,90,87,50,94,43,35,29,32,43,34,41,37,29,39,80,88,82,58,53,75,47,79,46,82,47,79,42,55,83,84,63,52,70,66,60,52,38,33,57,64,31,47,56,56,56,53,55,48,50,54,52,49,36,36,77,74,58,40,67,80,70,72,90,64,89,43,72,69,55,42,54,52,49,55,50,51,40,52,52,52,47,53,51,50,52,55,50,51,52,51,51,51,51,56,47,56,65,71,55,73,63,81,75,76,97,80,87,73,97,71,86,79,80,87,76,75,96,125

Nearest PDB structures (foldseek):
  7pd7-assembly1_A  TM=4.053E-01  e=1.164E-01  Chondromyces crocatus
  4l8h-assembly1_A  TM=3.735E-01  e=4.582E-01  Qubevirus durum
  5i7n-assembly1_A-2  TM=5.591E-01  e=4.679E+00  Mycobacteroides abscessus
  7eeb-assembly1_H  TM=4.226E-01  e=4.966E+00  Mus musculus
  2hbo-assembly1_A-2  TM=3.541E-01  e=6.690E+00  Caulobacter vibrioides

Foldseek 3Di:
DAPPDDDDPVVVLVCLVPDPPFDWDWAFLDADPVGTRIWIKGKDWGDDPPPDQWTKMWMWTADPPPRDIDIDIDTGHPPDDRRVVSNVVSCVVVVVVLVVCLCVPVVLVVDPDDDPVVNVVSNVVSSVVSVVVVVVVVVVVVVVVVVPPPPDDPDDDDDDPPPDDDD